Protein AF-A0A202DRU0-F1 (afdb_monomer_lite)

Secondary structure (DSSP, 8-state):
-HHHHHHHHHHTT----HHHHHHHHHHHHHHHHHHHHGGG-TTTTHHHHHHHHHHHHHHHHHHHHHH---HHHHHHHHHHHHHHHHHHHHHHHHHHHHHS-STTHHHHHHHHHHHHSS----

Radius of gyration: 20.34 Å; chains: 1; bounding box: 66×21×45 Å

Structure (mmCIF, N/CA/C/O backbone):
data_AF-A0A202DRU0-F1
#
_entry.id   AF-A0A202DRU0-F1
#
loop_
_atom_site.group_PDB
_atom_site.id
_atom_site.type_symbol
_atom_site.label_atom_id
_atom_site.label_alt_id
_atom_site.label_comp_id
_atom_site.label_asym_id
_atom_site.label_entity_id
_atom_site.label_seq_id
_atom_site.pdbx_PDB_ins_code
_atom_site.Cartn_x
_atom_site.Cartn_y
_atom_site.Cartn_z
_atom_site.occupancy
_atom_site.B_iso_or_equiv
_atom_site.auth_seq_id
_atom_site.auth_comp_id
_atom_site.auth_asym_id
_atom_site.auth_atom_id
_atom_site.pdbx_PDB_model_num
ATOM 1 N N . MET A 1 1 ? -30.260 5.872 0.411 1.00 65.44 1 MET A N 1
ATOM 2 C CA . MET A 1 1 ? -29.883 6.632 1.631 1.00 65.44 1 MET A CA 1
ATOM 3 C C . MET A 1 1 ? -29.380 5.754 2.786 1.00 65.44 1 MET A C 1
ATOM 5 O O . MET A 1 1 ? -28.334 6.080 3.327 1.00 65.44 1 MET A O 1
ATOM 9 N N . LYS A 1 2 ? -30.032 4.626 3.129 1.00 82.00 2 LYS A N 1
ATOM 10 C CA . LYS A 1 2 ? -29.596 3.730 4.229 1.00 82.00 2 LYS A CA 1
ATOM 11 C C . LYS A 1 2 ? -28.163 3.179 4.089 1.00 82.00 2 LYS A C 1
ATOM 13 O O . LYS A 1 2 ? -27.419 3.200 5.057 1.00 82.00 2 LYS A O 1
ATOM 18 N N . ILE A 1 3 ? -27.748 2.765 2.886 1.00 84.06 3 ILE A N 1
ATOM 19 C CA . ILE A 1 3 ? -26.412 2.173 2.646 1.00 84.06 3 ILE A CA 1
ATOM 20 C C . ILE A 1 3 ? -25.279 3.143 3.012 1.00 84.06 3 ILE A C 1
ATOM 22 O O . ILE A 1 3 ? -24.366 2.778 3.746 1.00 84.06 3 ILE A O 1
ATOM 26 N N . LEU A 1 4 ? -25.363 4.400 2.565 1.00 84.75 4 LEU A N 1
ATOM 27 C CA . LEU A 1 4 ? -24.358 5.423 2.877 1.00 84.75 4 LEU A CA 1
ATOM 28 C C . LEU A 1 4 ? -24.266 5.697 4.384 1.00 84.75 4 LEU A C 1
ATOM 30 O O . LEU A 1 4 ? -23.171 5.885 4.906 1.00 84.75 4 LEU A O 1
ATOM 34 N N . GLN A 1 5 ? -25.399 5.673 5.094 1.00 85.62 5 GLN A N 1
ATOM 35 C CA . GLN A 1 5 ? -25.423 5.824 6.551 1.00 85.62 5 GLN A CA 1
ATOM 36 C C . GLN A 1 5 ? -24.732 4.646 7.248 1.00 85.62 5 GLN A C 1
ATOM 38 O O . GLN A 1 5 ? -23.942 4.864 8.163 1.00 85.62 5 GLN A O 1
ATOM 43 N N . THR A 1 6 ? -24.957 3.415 6.781 1.00 86.38 6 THR A N 1
ATOM 44 C CA . THR A 1 6 ? -24.277 2.219 7.299 1.00 86.38 6 THR A CA 1
ATOM 45 C C . THR A 1 6 ? -22.766 2.273 7.068 1.00 86.38 6 THR A C 1
ATOM 47 O O . THR A 1 6 ? -22.001 1.977 7.982 1.00 86.38 6 THR A O 1
ATOM 50 N N . ILE A 1 7 ? -22.321 2.690 5.878 1.00 85.44 7 ILE A N 1
ATOM 51 C CA . ILE A 1 7 ? -20.890 2.834 5.562 1.00 85.44 7 ILE A CA 1
ATOM 52 C C . ILE A 1 7 ? -20.257 3.915 6.442 1.00 85.44 7 ILE A C 1
ATOM 54 O O . ILE A 1 7 ? -19.215 3.680 7.052 1.00 85.44 7 ILE A O 1
ATOM 58 N N . LYS A 1 8 ? -20.912 5.075 6.570 1.00 86.44 8 LYS A N 1
ATOM 59 C CA . LYS A 1 8 ? -20.426 6.166 7.420 1.00 86.44 8 LYS A CA 1
ATOM 60 C C . LYS A 1 8 ? -20.291 5.719 8.876 1.00 86.44 8 LYS A C 1
ATOM 62 O O . LYS A 1 8 ? -19.245 5.938 9.472 1.00 86.44 8 LYS A O 1
ATOM 67 N N . ALA A 1 9 ? -21.301 5.038 9.418 1.00 86.44 9 ALA A N 1
ATOM 68 C CA . ALA A 1 9 ? -21.257 4.498 10.776 1.00 86.44 9 ALA A CA 1
ATOM 69 C C . ALA A 1 9 ? -20.142 3.450 10.951 1.00 86.44 9 ALA A C 1
ATOM 71 O O . ALA A 1 9 ? -19.477 3.421 11.982 1.00 86.44 9 ALA A O 1
ATOM 72 N N . ARG A 1 10 ? -19.886 2.611 9.938 1.00 87.06 10 ARG A N 1
ATOM 73 C CA . ARG A 1 10 ? -18.826 1.590 9.988 1.00 87.06 10 ARG A CA 1
ATOM 74 C C . ARG A 1 10 ? -17.428 2.201 10.098 1.00 87.06 10 ARG A C 1
ATOM 76 O O . ARG A 1 10 ? -16.593 1.665 10.822 1.00 87.06 10 ARG A O 1
ATOM 83 N N . TYR A 1 11 ? -17.178 3.300 9.391 1.00 86.81 11 TYR A N 1
ATOM 84 C CA . TYR A 1 11 ? -15.848 3.907 9.270 1.00 86.81 11 TYR A CA 1
ATOM 85 C C . TYR A 1 11 ? -15.666 5.197 10.082 1.00 86.81 11 TYR A C 1
ATOM 87 O O . TYR A 1 11 ? -14.636 5.854 9.971 1.00 86.81 11 TYR A O 1
ATOM 95 N N . GLN A 1 12 ? -16.621 5.537 10.949 1.00 85.50 12 GLN A N 1
ATOM 96 C CA . GLN A 1 12 ? -16.579 6.752 11.773 1.00 85.50 12 GLN A CA 1
ATOM 97 C C . GLN A 1 12 ? -15.402 6.808 12.768 1.00 85.50 12 GLN A C 1
ATOM 99 O O . GLN A 1 12 ? -15.046 7.889 13.223 1.00 85.50 12 GLN A O 1
ATOM 104 N N . HIS A 1 13 ? -14.803 5.661 13.108 1.00 82.50 13 HIS A N 1
ATOM 105 C CA . HIS A 1 13 ? -13.716 5.542 14.092 1.00 82.50 13 HIS A CA 1
ATOM 106 C C . HIS A 1 13 ? -12.366 5.178 13.458 1.00 82.50 13 HIS A C 1
ATOM 108 O O . HIS A 1 13 ? -11.510 4.599 14.123 1.00 82.50 13 HIS A O 1
ATOM 114 N N . LEU A 1 14 ? -12.169 5.444 12.165 1.00 87.56 14 LEU A N 1
ATOM 115 C CA . LEU A 1 14 ? -10.873 5.197 11.538 1.00 87.56 14 LEU A CA 1
ATOM 116 C C . LEU A 1 14 ? -9.810 6.140 12.109 1.00 87.56 14 LEU A C 1
ATOM 118 O O . LEU A 1 14 ? -9.988 7.355 12.125 1.00 87.56 14 LEU A O 1
ATOM 122 N N . SER A 1 15 ? -8.688 5.561 12.53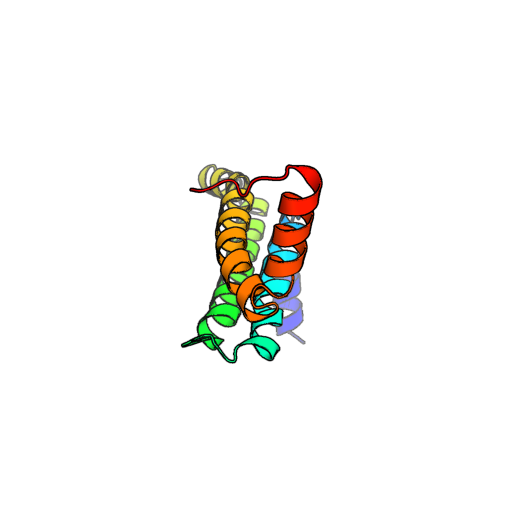2 1.00 88.06 15 SER A N 1
ATOM 123 C CA . SER A 1 15 ? -7.489 6.301 12.922 1.00 88.06 15 SER A CA 1
ATOM 124 C C . SER A 1 15 ? -6.396 6.052 11.889 1.00 88.06 15 SER A C 1
ATOM 126 O O . SER A 1 15 ? -5.729 5.009 11.915 1.00 88.06 15 SER A O 1
ATOM 128 N N . PHE A 1 16 ? -6.270 6.983 10.942 1.00 92.19 16 PHE A N 1
ATOM 129 C CA . PHE A 1 16 ? -5.245 6.933 9.906 1.00 92.19 16 PHE A CA 1
ATOM 130 C C . PHE A 1 16 ? -3.931 7.536 10.403 1.00 92.19 16 PHE A C 1
ATOM 132 O O . PHE A 1 16 ? -3.902 8.631 10.961 1.00 92.19 16 PHE A O 1
ATOM 139 N N . HIS A 1 17 ? -2.834 6.841 10.130 1.00 93.00 17 HIS A N 1
ATOM 140 C CA . HIS A 1 17 ? -1.478 7.351 10.270 1.00 93.00 17 HIS A CA 1
ATOM 141 C C . HIS A 1 17 ? -0.955 7.826 8.907 1.00 93.00 17 HIS A C 1
ATOM 143 O O . HIS A 1 17 ? -1.421 7.339 7.876 1.00 93.00 17 HIS A O 1
ATOM 149 N N . PRO A 1 18 ? 0.057 8.713 8.868 1.00 92.75 18 PRO A N 1
ATOM 150 C CA . PRO A 1 18 ? 0.674 9.169 7.620 1.00 92.75 18 PRO A CA 1
ATOM 151 C C . PRO A 1 18 ? 1.063 8.032 6.661 1.00 92.75 18 PRO A C 1
ATOM 153 O O . PRO A 1 18 ? 0.785 8.112 5.469 1.00 92.75 18 PRO A O 1
ATOM 156 N N . MET A 1 19 ? 1.620 6.937 7.192 1.00 92.50 19 MET A N 1
ATOM 157 C CA . MET A 1 19 ? 2.013 5.768 6.392 1.00 92.50 19 MET A CA 1
ATOM 158 C C . MET A 1 19 ? 0.848 5.112 5.651 1.00 92.50 19 MET A C 1
ATOM 160 O O . MET A 1 19 ? 1.053 4.537 4.587 1.00 92.50 19 MET A O 1
ATOM 164 N N . ASP A 1 20 ? -0.372 5.212 6.172 1.00 94.38 20 ASP A N 1
ATOM 165 C CA . ASP A 1 20 ? -1.541 4.612 5.536 1.00 94.38 20 ASP A CA 1
ATOM 166 C C . ASP A 1 20 ? -1.855 5.317 4.226 1.00 94.38 20 ASP A C 1
ATOM 168 O O . ASP A 1 20 ? -2.113 4.660 3.224 1.00 94.38 20 ASP A O 1
ATOM 172 N N . TYR A 1 21 ? -1.783 6.651 4.217 1.00 93.75 21 TYR A N 1
ATOM 173 C CA . TYR A 1 21 ? -1.971 7.442 3.005 1.00 93.75 21 TYR A CA 1
ATOM 174 C C . TYR A 1 21 ? -0.925 7.084 1.957 1.00 93.75 21 TYR A C 1
ATOM 176 O O . TYR A 1 21 ? -1.268 6.953 0.786 1.00 93.75 21 TYR A O 1
ATOM 184 N N . THR A 1 22 ? 0.323 6.862 2.375 1.00 92.19 22 THR A N 1
ATOM 185 C CA . THR A 1 22 ? 1.387 6.415 1.473 1.00 92.19 22 THR A CA 1
ATOM 186 C C . THR A 1 22 ? 1.064 5.051 0.875 1.00 92.19 22 THR A C 1
ATOM 188 O O . THR A 1 22 ? 1.105 4.902 -0.341 1.00 92.19 22 THR A O 1
ATOM 191 N N . VAL A 1 23 ? 0.690 4.066 1.697 1.00 94.25 23 VAL A N 1
ATOM 192 C CA . VAL A 1 23 ? 0.364 2.713 1.221 1.00 94.25 23 VAL A CA 1
ATOM 193 C C . VAL A 1 23 ? -0.862 2.731 0.307 1.00 94.25 23 VAL A C 1
ATOM 195 O O . VAL A 1 23 ? -0.807 2.186 -0.791 1.00 94.25 23 VAL A O 1
ATOM 198 N N . PHE A 1 24 ? -1.953 3.390 0.709 1.00 94.94 24 PHE A N 1
ATOM 199 C CA . PHE A 1 24 ? -3.159 3.498 -0.117 1.00 94.94 24 PHE A CA 1
ATOM 200 C C . PHE A 1 24 ? -2.903 4.250 -1.414 1.00 94.94 24 PHE A C 1
ATOM 202 O O . PHE A 1 24 ? -3.362 3.811 -2.465 1.00 94.94 24 PHE A O 1
ATOM 209 N N . GLY A 1 25 ? -2.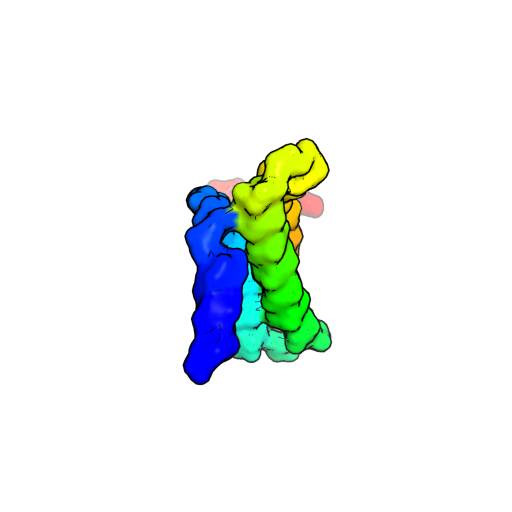164 5.357 -1.346 1.00 93.88 25 GLY A N 1
ATOM 210 C CA . GLY A 1 25 ? -1.781 6.134 -2.515 1.00 93.88 25 GLY A CA 1
ATOM 211 C C . GLY A 1 25 ? -0.992 5.284 -3.496 1.00 93.88 25 GLY A C 1
ATOM 212 O O . GLY A 1 25 ? -1.311 5.276 -4.677 1.00 93.88 25 GLY A O 1
ATOM 213 N N . TYR A 1 26 ? -0.031 4.504 -3.005 1.00 92.06 26 TYR A N 1
ATOM 214 C CA . TYR A 1 26 ? 0.797 3.650 -3.844 1.00 92.06 26 TYR A CA 1
ATOM 215 C C . TYR A 1 26 ? -0.005 2.516 -4.494 1.00 92.06 26 TYR A C 1
ATOM 217 O O . TYR A 1 26 ? 0.066 2.345 -5.706 1.00 92.06 26 TYR A O 1
ATOM 225 N N . LEU A 1 27 ? -0.817 1.785 -3.720 1.00 93.25 27 LEU A N 1
ATOM 226 C CA . LEU A 1 27 ? -1.659 0.704 -4.251 1.00 93.25 27 LEU A CA 1
ATOM 227 C C . LEU A 1 27 ? -2.678 1.228 -5.272 1.00 93.25 27 LEU A C 1
ATOM 229 O O . LEU A 1 27 ? -2.836 0.673 -6.356 1.00 93.25 27 LEU A O 1
ATOM 233 N N . ALA A 1 28 ? -3.350 2.338 -4.959 1.00 94.25 28 ALA A N 1
ATOM 234 C CA . ALA A 1 28 ? -4.294 2.948 -5.886 1.00 94.25 28 ALA A CA 1
ATOM 235 C C . ALA A 1 28 ? -3.588 3.436 -7.155 1.00 94.25 28 ALA A C 1
ATOM 237 O O . ALA A 1 28 ? -4.068 3.191 -8.257 1.00 94.25 28 ALA A O 1
ATOM 238 N N . PHE A 1 29 ? -2.441 4.098 -7.011 1.00 92.44 29 PHE A N 1
ATOM 239 C CA . PHE A 1 29 ? -1.689 4.630 -8.138 1.00 92.44 29 PHE A CA 1
ATOM 240 C C . PHE A 1 29 ? -1.170 3.518 -9.054 1.00 92.44 29 PHE A C 1
ATOM 242 O O . PHE A 1 29 ? -1.413 3.580 -10.256 1.00 92.44 29 PHE A O 1
ATOM 249 N N . LEU A 1 30 ? -0.542 2.472 -8.506 1.00 89.94 30 LEU A N 1
ATOM 250 C CA . LEU A 1 30 ? -0.082 1.329 -9.297 1.00 89.94 30 LEU A CA 1
ATOM 251 C C . LEU A 1 30 ? -1.240 0.603 -9.980 1.00 89.94 30 LEU A C 1
ATOM 253 O O . LEU A 1 30 ? -1.203 0.405 -11.193 1.00 89.94 30 LEU A O 1
ATOM 257 N N . GLY A 1 31 ? -2.295 0.264 -9.232 1.00 90.12 31 GLY A N 1
ATOM 258 C CA . GLY A 1 31 ? -3.465 -0.405 -9.797 1.00 90.12 31 GLY A CA 1
ATOM 259 C C . GLY A 1 31 ? -4.105 0.397 -10.936 1.00 90.12 31 GLY A C 1
ATOM 260 O O . GLY A 1 31 ? -4.524 -0.183 -11.936 1.00 90.12 31 GLY A O 1
ATOM 261 N N . LEU A 1 32 ? -4.136 1.729 -10.825 1.00 91.56 32 LEU A N 1
ATOM 262 C CA . LEU A 1 32 ? -4.639 2.610 -11.880 1.00 91.56 32 LEU A CA 1
ATOM 263 C C . LEU A 1 32 ? -3.692 2.714 -13.076 1.00 91.56 32 LEU A C 1
ATOM 265 O O . LEU A 1 32 ? -4.181 2.775 -14.200 1.00 91.56 32 LEU A O 1
ATOM 269 N N . LEU A 1 33 ? -2.373 2.722 -12.865 1.00 89.50 33 LEU A N 1
ATOM 270 C CA . LEU A 1 33 ? -1.394 2.775 -13.952 1.00 89.50 33 LEU A CA 1
ATOM 271 C C . LEU A 1 33 ? -1.406 1.512 -14.818 1.00 89.50 33 LEU A C 1
ATOM 273 O O . LEU A 1 33 ? -1.190 1.606 -16.020 1.00 89.50 33 LEU A O 1
ATOM 277 N N . ILE A 1 34 ? -1.713 0.340 -14.262 1.00 87.25 34 ILE A N 1
ATOM 278 C CA . ILE A 1 34 ? -1.792 -0.886 -15.071 1.00 87.25 34 ILE 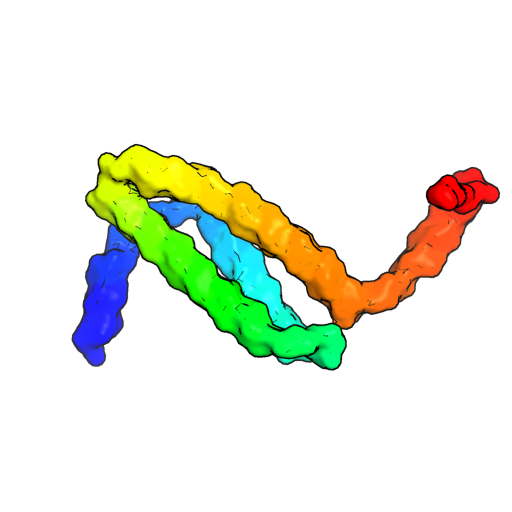A CA 1
ATOM 279 C C . ILE A 1 34 ? -2.886 -0.768 -16.140 1.00 87.25 34 ILE A C 1
ATOM 281 O O . ILE A 1 34 ? -2.696 -1.228 -17.258 1.00 87.25 34 ILE A O 1
ATOM 285 N N . ILE A 1 35 ? -4.003 -0.094 -15.851 1.00 88.25 35 ILE A N 1
ATOM 286 C CA . ILE A 1 35 ? -5.154 -0.011 -16.764 1.00 88.25 35 ILE A CA 1
ATOM 287 C C . ILE A 1 35 ? -4.774 0.545 -18.154 1.00 88.25 35 ILE A C 1
ATOM 289 O O . ILE A 1 35 ? -5.106 -0.110 -19.139 1.00 88.25 35 ILE A O 1
ATOM 293 N N . PRO A 1 36 ? -4.090 1.695 -18.300 1.00 88.38 36 PRO A N 1
ATOM 294 C CA . PRO A 1 36 ? -3.655 2.184 -19.610 1.00 88.38 36 PRO A CA 1
ATOM 295 C C . PRO A 1 36 ? -2.380 1.519 -20.160 1.00 88.38 36 PRO A C 1
ATOM 29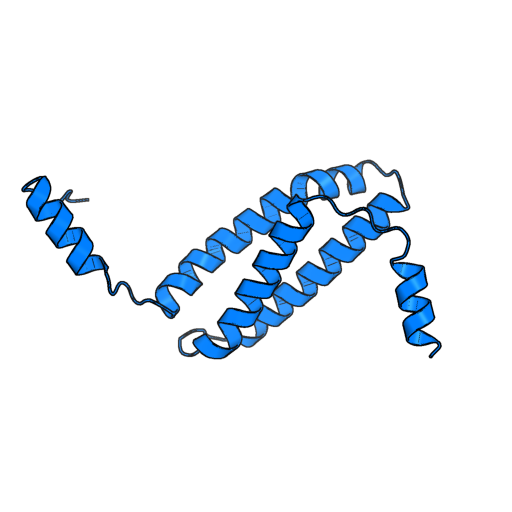7 O O . PRO A 1 36 ? -2.174 1.579 -21.369 1.00 88.38 36 PRO A O 1
ATOM 300 N N . PHE A 1 37 ? -1.530 0.907 -19.325 1.00 84.88 37 PHE A N 1
ATOM 301 C CA . PHE A 1 37 ? -0.196 0.426 -19.735 1.00 84.88 37 PHE A CA 1
ATOM 302 C C . PHE A 1 37 ? -0.062 -1.105 -19.850 1.00 84.88 37 PHE A C 1
ATOM 304 O O . PHE A 1 37 ? 1.015 -1.601 -20.150 1.00 84.88 37 PHE A O 1
ATOM 311 N N . HIS A 1 38 ? -1.142 -1.866 -19.680 1.00 83.12 38 HIS A N 1
ATOM 312 C CA . HIS A 1 38 ? -1.139 -3.332 -19.576 1.00 83.12 38 HIS A CA 1
ATOM 313 C C . HIS A 1 38 ? -0.714 -4.152 -20.810 1.00 83.12 38 HIS A C 1
ATOM 315 O O . HIS A 1 38 ? -0.811 -5.379 -20.753 1.00 83.12 38 HIS A O 1
ATOM 321 N N . ASN A 1 39 ? -0.324 -3.536 -21.929 1.00 80.62 39 ASN A N 1
ATOM 322 C CA . ASN A 1 39 ? -0.190 -4.229 -23.221 1.00 80.62 39 ASN A CA 1
ATOM 323 C C . ASN A 1 39 ? 0.724 -5.468 -23.165 1.00 80.62 39 ASN A C 1
ATOM 325 O O . ASN A 1 39 ? 0.441 -6.458 -23.836 1.00 80.62 39 ASN A O 1
ATOM 329 N N . ASP A 1 40 ? 1.747 -5.439 -22.309 1.00 78.19 40 ASP A N 1
ATOM 330 C CA . ASP A 1 40 ? 2.729 -6.518 -22.154 1.00 78.19 40 ASP A CA 1
ATOM 331 C C . ASP A 1 40 ? 2.540 -7.339 -20.861 1.00 78.19 40 ASP A C 1
ATOM 333 O O . ASP A 1 40 ? 3.434 -8.081 -20.451 1.00 78.19 40 ASP A O 1
ATOM 337 N N . VAL A 1 41 ? 1.379 -7.227 -20.198 1.00 77.94 41 VAL A N 1
ATOM 338 C CA . VAL A 1 41 ? 1.072 -7.927 -18.938 1.00 77.94 41 VAL A CA 1
ATOM 339 C C . VAL A 1 41 ? 0.015 -9.004 -19.151 1.00 77.94 41 VAL A C 1
ATOM 341 O O . VAL A 1 41 ? -1.178 -8.703 -19.282 1.00 77.94 41 VAL A O 1
ATOM 344 N N . PRO A 1 42 ? 0.405 -10.286 -19.103 1.00 83.44 42 PRO A N 1
ATOM 345 C CA . PRO A 1 42 ? -0.551 -11.379 -19.038 1.00 83.44 42 PRO A CA 1
ATOM 346 C C . PRO A 1 42 ? -1.443 -11.247 -17.800 1.00 83.44 42 PRO A C 1
ATOM 348 O O . PRO A 1 42 ? -0.966 -10.952 -16.706 1.00 83.44 42 PRO A O 1
ATOM 351 N N . ASP A 1 43 ? -2.745 -11.494 -17.961 1.00 87.56 43 ASP A N 1
ATOM 352 C CA . ASP A 1 43 ? -3.726 -11.441 -16.869 1.00 87.56 43 ASP A CA 1
ATOM 353 C C . ASP A 1 43 ? -3.752 -10.115 -16.083 1.00 87.56 43 ASP A C 1
ATOM 355 O O . ASP A 1 43 ? -4.106 -10.085 -14.898 1.00 87.56 43 ASP A O 1
ATOM 359 N N . TRP A 1 44 ? -3.434 -9.002 -16.745 1.00 87.69 44 TRP A N 1
ATOM 360 C CA . TRP A 1 44 ? -3.376 -7.678 -16.129 1.00 87.69 44 TRP A CA 1
ATOM 361 C C . TRP A 1 44 ? -4.583 -7.288 -15.261 1.00 87.69 44 TRP A C 1
ATOM 363 O O . TRP A 1 44 ? -4.343 -6.617 -14.259 1.00 87.69 44 TRP A O 1
ATOM 373 N N . PRO A 1 45 ? -5.852 -7.699 -15.521 1.00 92.19 45 PRO A N 1
ATOM 374 C CA . PRO A 1 45 ? -6.968 -7.291 -14.669 1.00 92.19 45 PRO A CA 1
ATOM 375 C C . PRO A 1 45 ? -6.865 -7.846 -13.245 1.00 92.19 45 PRO A C 1
ATOM 377 O O . PRO A 1 45 ? -7.464 -7.287 -12.326 1.00 92.19 45 PRO A O 1
ATOM 380 N N . LYS A 1 46 ? -6.096 -8.924 -13.029 1.00 91.06 46 LYS A N 1
ATOM 381 C CA . LYS A 1 46 ? -5.872 -9.489 -11.692 1.00 91.06 46 LYS A CA 1
ATOM 382 C C . LYS A 1 46 ? -5.179 -8.490 -10.776 1.00 91.06 46 LYS A C 1
ATOM 384 O O . LYS A 1 46 ? -5.503 -8.447 -9.596 1.00 91.06 46 LYS A O 1
ATOM 389 N N . TYR A 1 47 ? -4.280 -7.668 -11.307 1.00 88.75 47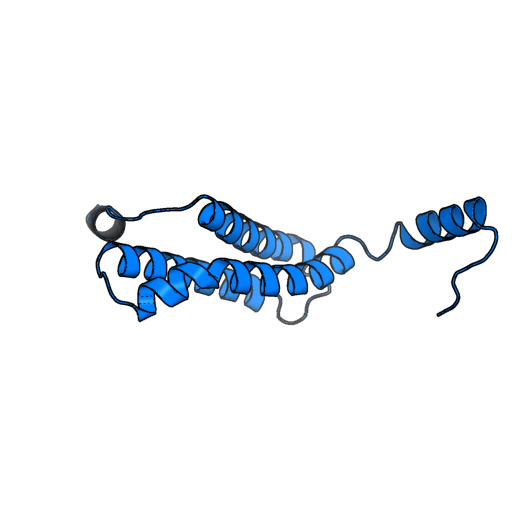 TYR A N 1
ATOM 390 C CA . TYR A 1 47 ? -3.521 -6.707 -10.519 1.00 88.75 47 TYR A CA 1
ATOM 391 C C . TYR A 1 47 ? -4.430 -5.645 -9.876 1.00 88.75 47 TYR A C 1
ATOM 393 O O . TYR A 1 47 ? -4.557 -5.676 -8.653 1.00 88.75 47 TYR A O 1
ATOM 401 N N . PRO A 1 48 ? -5.166 -4.779 -10.605 1.00 92.00 48 PRO A N 1
ATOM 402 C CA . PRO A 1 48 ? -6.037 -3.784 -9.977 1.00 92.00 48 PRO A CA 1
ATOM 403 C C . PRO A 1 48 ? -7.093 -4.413 -9.052 1.00 92.00 48 PRO A C 1
ATOM 405 O O . PRO A 1 48 ? -7.446 -3.817 -8.034 1.00 92.00 48 PRO A O 1
ATOM 408 N N . VAL A 1 49 ? -7.559 -5.635 -9.343 1.00 94.00 49 VAL A N 1
ATOM 409 C CA . VAL A 1 49 ? -8.445 -6.395 -8.443 1.00 94.00 49 VAL A CA 1
ATOM 410 C C . VAL A 1 49 ? -7.741 -6.766 -7.133 1.00 94.00 49 VAL A C 1
ATOM 412 O O . VAL A 1 49 ? -8.306 -6.554 -6.060 1.00 94.00 49 VAL A O 1
ATOM 415 N N . LEU A 1 50 ? -6.515 -7.289 -7.189 1.00 92.75 50 LEU A N 1
ATOM 416 C CA . LEU A 1 50 ? -5.713 -7.614 -6.007 1.00 92.75 50 LEU A CA 1
ATOM 417 C C . LEU A 1 50 ? -5.387 -6.364 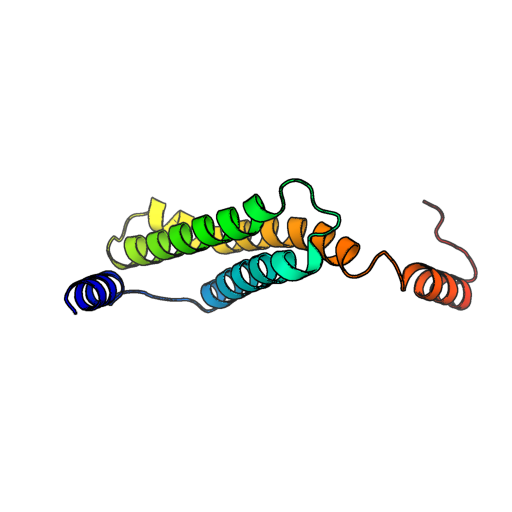-5.182 1.00 92.75 50 LEU A C 1
ATOM 419 O O . LEU A 1 50 ? -5.529 -6.394 -3.960 1.00 92.75 50 LEU A O 1
ATOM 423 N N . HIS A 1 51 ? -5.050 -5.253 -5.841 1.00 93.69 51 HIS A N 1
ATOM 424 C CA . HIS A 1 51 ? -4.861 -3.952 -5.194 1.00 93.69 51 HIS A CA 1
ATOM 425 C C . HIS A 1 51 ? -6.126 -3.506 -4.461 1.00 93.69 51 HIS A C 1
ATOM 427 O O . HIS A 1 51 ? -6.060 -3.137 -3.291 1.00 93.69 51 HIS A O 1
ATOM 433 N N . LEU A 1 52 ? -7.301 -3.613 -5.090 1.00 95.00 52 LEU A N 1
ATOM 434 C CA . LEU A 1 52 ? -8.572 -3.284 -4.443 1.00 95.00 52 LEU A CA 1
ATOM 435 C C . LEU A 1 52 ? -8.849 -4.178 -3.224 1.00 95.00 52 LEU A C 1
ATOM 437 O O . LEU A 1 52 ? -9.249 -3.677 -2.172 1.00 95.00 52 LEU A O 1
ATOM 441 N N . ILE A 1 53 ? -8.612 -5.488 -3.342 1.00 95.75 53 ILE A N 1
ATOM 442 C CA . ILE A 1 53 ? -8.759 -6.441 -2.232 1.00 95.75 53 ILE A CA 1
ATOM 443 C C . ILE A 1 53 ? -7.844 -6.047 -1.068 1.00 95.75 53 ILE A C 1
ATOM 445 O O . ILE A 1 53 ? -8.285 -6.027 0.082 1.00 95.75 53 ILE A O 1
ATOM 449 N N . TRP A 1 54 ? -6.594 -5.690 -1.351 1.00 94.00 54 TRP A N 1
ATOM 450 C CA . TRP A 1 54 ? -5.647 -5.225 -0.343 1.00 94.00 54 TRP A CA 1
ATOM 451 C C . TRP A 1 54 ? -6.054 -3.917 0.311 1.00 94.00 54 TRP A C 1
ATOM 453 O O . TRP A 1 54 ? -6.000 -3.816 1.536 1.00 94.00 54 TRP A O 1
ATOM 463 N N . ILE A 1 55 ? -6.514 -2.943 -0.472 1.00 95.56 55 ILE A N 1
ATOM 464 C CA . ILE A 1 55 ? -7.024 -1.676 0.052 1.00 95.56 55 ILE A CA 1
ATOM 465 C C . ILE A 1 55 ? -8.156 -1.954 1.050 1.00 95.56 55 ILE A C 1
ATOM 467 O O . ILE A 1 55 ? -8.131 -1.458 2.177 1.00 95.56 55 ILE A O 1
ATOM 471 N N . VAL A 1 56 ? -9.116 -2.806 0.684 1.00 95.81 56 VAL A N 1
ATOM 472 C CA . VAL A 1 56 ? -10.226 -3.183 1.571 1.00 95.81 56 VAL A CA 1
ATOM 473 C C . VAL A 1 56 ? -9.727 -3.933 2.813 1.00 95.81 56 VAL A C 1
ATOM 475 O O . VAL A 1 56 ? -10.181 -3.645 3.922 1.00 95.81 56 VAL A O 1
ATOM 478 N N . ALA A 1 57 ? -8.776 -4.858 2.665 1.00 95.38 57 ALA A N 1
ATOM 479 C CA . ALA A 1 57 ? -8.223 -5.623 3.781 1.00 95.38 57 ALA A CA 1
ATOM 480 C C . ALA A 1 57 ? -7.494 -4.727 4.795 1.00 95.38 57 ALA A C 1
ATOM 482 O O . ALA A 1 57 ? -7.722 -4.845 6.001 1.00 95.38 57 ALA A O 1
ATOM 483 N N . ILE A 1 58 ? -6.669 -3.792 4.317 1.00 95.06 58 ILE A N 1
ATOM 484 C CA . ILE A 1 58 ? -5.974 -2.813 5.159 1.00 95.06 58 ILE A CA 1
ATOM 485 C C . ILE A 1 58 ? -6.994 -1.895 5.837 1.00 95.06 58 ILE A C 1
ATOM 487 O O . ILE A 1 58 ? -6.898 -1.661 7.039 1.00 95.06 58 ILE A O 1
ATOM 491 N N . LEU A 1 59 ? -8.009 -1.418 5.114 1.00 95.19 59 LEU A N 1
ATOM 492 C CA . LEU A 1 59 ? -9.059 -0.575 5.688 1.00 95.19 59 LEU A CA 1
ATOM 493 C C . LEU A 1 59 ? -9.787 -1.282 6.846 1.00 95.19 59 LEU A C 1
ATOM 495 O O . LEU A 1 59 ? -10.019 -0.687 7.901 1.00 95.19 59 LEU A O 1
ATOM 499 N N . GLU A 1 60 ? -10.113 -2.566 6.682 1.00 94.81 60 GLU A N 1
ATOM 500 C CA . GLU A 1 60 ? -10.719 -3.369 7.745 1.00 94.81 60 GLU A CA 1
ATOM 501 C C . GLU A 1 60 ? -9.755 -3.639 8.904 1.00 94.81 60 GLU A C 1
ATOM 503 O O . GLU A 1 60 ? -10.187 -3.587 10.055 1.00 94.81 60 GLU A O 1
ATOM 508 N N . LEU A 1 61 ? -8.461 -3.851 8.642 1.00 94.94 61 LEU A N 1
ATOM 509 C CA . LEU A 1 61 ? -7.438 -3.954 9.685 1.00 94.94 61 LEU A CA 1
ATOM 510 C C . LEU A 1 61 ? -7.367 -2.670 10.523 1.00 94.94 61 LEU A C 1
ATOM 512 O O . LEU A 1 61 ? -7.412 -2.745 11.751 1.00 94.94 61 LEU A O 1
ATOM 516 N N . ILE A 1 62 ? -7.310 -1.498 9.879 1.00 94.44 62 ILE A N 1
ATOM 517 C CA . ILE A 1 62 ? -7.286 -0.190 10.555 1.00 94.44 62 ILE A CA 1
ATOM 518 C C . ILE A 1 62 ? -8.539 -0.021 11.414 1.00 94.44 62 ILE A C 1
ATOM 520 O O . ILE A 1 62 ? -8.446 0.328 12.592 1.00 94.44 62 ILE A O 1
ATOM 524 N N . ARG A 1 63 ? -9.715 -0.318 10.850 1.00 93.88 63 ARG A N 1
ATOM 525 C CA . ARG A 1 63 ? -10.992 -0.234 11.567 1.00 93.88 63 ARG A CA 1
ATOM 526 C C . ARG A 1 63 ? -11.024 -1.164 12.778 1.00 93.88 63 ARG A C 1
ATOM 528 O O . ARG A 1 63 ? -11.427 -0.749 13.862 1.00 93.88 63 ARG A O 1
ATOM 535 N N . LEU A 1 64 ? -10.634 -2.425 12.607 1.00 93.31 64 LEU A N 1
ATOM 536 C CA . LEU A 1 64 ? -10.654 -3.413 13.683 1.00 93.31 64 LEU A CA 1
ATOM 537 C C . LEU A 1 64 ? -9.663 -3.057 14.790 1.00 93.31 64 LEU A C 1
ATOM 539 O O . LEU A 1 64 ? -10.026 -3.176 15.956 1.00 93.31 64 LEU A O 1
ATOM 543 N N . ALA A 1 65 ? -8.464 -2.587 14.442 1.00 92.81 65 ALA A N 1
ATOM 544 C CA . ALA A 1 65 ? -7.462 -2.146 15.409 1.00 92.81 65 ALA A CA 1
ATOM 545 C C . ALA A 1 65 ? -7.907 -0.895 16.189 1.00 92.81 65 ALA A C 1
ATOM 547 O O . ALA A 1 65 ? -7.579 -0.760 17.364 1.00 92.81 65 ALA A O 1
ATOM 548 N N . ALA A 1 66 ? -8.688 -0.002 15.570 1.00 90.44 66 ALA A N 1
ATOM 549 C CA . ALA A 1 66 ? -9.241 1.170 16.249 1.00 90.44 66 ALA A CA 1
ATOM 550 C C . ALA A 1 66 ? -10.363 0.815 17.242 1.00 90.44 66 ALA A C 1
ATOM 552 O O . ALA A 1 66 ? -10.491 1.448 18.286 1.00 90.44 66 ALA A O 1
ATOM 553 N N . VAL A 1 67 ? -11.173 -0.205 16.934 1.00 89.56 67 VAL A N 1
ATOM 554 C CA . VAL A 1 67 ? -12.286 -0.639 17.799 1.00 89.56 67 VAL A CA 1
ATOM 555 C C . VAL A 1 67 ? -11.831 -1.625 18.878 1.00 89.56 67 VAL A C 1
ATOM 557 O O . VAL A 1 67 ? -12.399 -1.650 19.968 1.00 89.56 67 VAL A O 1
ATOM 560 N N . LYS A 1 68 ? -10.832 -2.467 18.590 1.00 88.25 68 LYS A N 1
ATOM 561 C CA . LYS A 1 68 ? -10.372 -3.540 19.478 1.00 88.25 68 LYS A CA 1
ATOM 562 C C . LYS A 1 68 ? -8.893 -3.374 19.809 1.00 88.25 68 LYS A C 1
ATOM 564 O O . LYS A 1 68 ? -8.039 -3.496 18.937 1.00 88.25 68 LYS A O 1
ATOM 569 N N . GLN A 1 69 ? -8.587 -3.239 21.096 1.00 84.38 69 GLN A N 1
ATOM 570 C CA . GLN A 1 69 ? -7.215 -3.271 21.604 1.00 84.38 69 GLN A CA 1
ATOM 571 C C . GLN A 1 69 ? -6.723 -4.721 21.730 1.00 84.38 69 GLN A C 1
ATOM 573 O O . GLN A 1 69 ? -6.654 -5.279 22.821 1.00 84.38 69 GLN A O 1
ATOM 578 N N . HIS A 1 70 ? -6.439 -5.362 20.593 1.00 93.88 70 HIS A N 1
ATOM 579 C CA . HIS A 1 70 ? -5.955 -6.743 20.540 1.00 93.88 70 HIS A CA 1
ATOM 580 C C . HIS A 1 70 ? -4.497 -6.790 20.053 1.00 93.88 70 HIS A C 1
ATOM 582 O O . HIS A 1 70 ? -4.211 -6.234 18.990 1.00 93.88 70 HIS A O 1
ATOM 588 N N . PRO A 1 71 ? -3.581 -7.501 20.738 1.00 93.12 71 PRO A N 1
ATOM 589 C CA . PRO A 1 71 ? -2.146 -7.461 20.435 1.00 93.12 71 PRO A CA 1
ATOM 590 C C . PRO A 1 71 ? -1.816 -7.909 19.006 1.00 93.12 71 PRO A C 1
ATOM 592 O O . PRO A 1 71 ? -0.964 -7.313 18.357 1.00 93.12 71 PRO A O 1
ATOM 595 N N . VAL A 1 72 ? -2.540 -8.899 18.472 1.00 95.38 72 VAL A N 1
ATOM 596 C CA . VAL A 1 72 ? -2.361 -9.352 17.079 1.00 95.38 72 VAL A CA 1
ATOM 597 C C . VAL A 1 72 ? -2.767 -8.268 16.074 1.00 95.38 72 VAL A C 1
ATOM 599 O O . VAL A 1 72 ? -2.088 -8.084 15.069 1.00 95.38 72 VAL A O 1
ATOM 602 N N . LEU A 1 73 ? -3.840 -7.512 16.344 1.00 94.12 73 LEU A N 1
ATOM 603 C CA . LEU A 1 73 ? -4.253 -6.417 15.459 1.00 94.12 73 LEU A CA 1
ATOM 604 C C . LEU A 1 73 ? -3.230 -5.286 15.497 1.00 94.12 73 LEU A C 1
ATOM 606 O O . LEU A 1 73 ? -2.897 -4.748 14.448 1.00 94.12 73 LEU A O 1
ATOM 610 N N . THR A 1 74 ? -2.692 -4.977 16.679 1.00 93.00 74 THR A N 1
ATOM 611 C CA . THR A 1 74 ? -1.604 -4.008 16.836 1.00 93.00 74 THR A CA 1
ATOM 612 C C . THR A 1 74 ? -0.360 -4.444 16.068 1.00 93.00 74 THR A C 1
ATOM 614 O O . THR A 1 74 ? 0.186 -3.647 15.314 1.00 93.00 74 THR A O 1
ATOM 617 N N . PHE A 1 75 ? 0.042 -5.714 16.175 1.00 95.31 75 PHE A N 1
ATOM 618 C CA . PHE A 1 75 ? 1.169 -6.261 15.418 1.00 95.31 75 PHE A CA 1
ATOM 619 C C . PHE A 1 75 ? 0.983 -6.051 13.909 1.00 95.31 75 PHE A C 1
ATOM 621 O O . PHE A 1 75 ? 1.813 -5.408 13.266 1.00 95.31 75 PHE A O 1
ATOM 628 N N . PHE A 1 76 ? -0.139 -6.502 13.340 1.00 95.44 76 PHE A N 1
ATOM 629 C CA . PHE A 1 76 ? -0.397 -6.296 11.914 1.00 95.44 76 PHE A CA 1
ATOM 630 C C . PHE A 1 76 ? -0.490 -4.809 11.555 1.00 95.44 76 PHE A C 1
ATOM 632 O O . PHE A 1 76 ? 0.061 -4.404 10.539 1.00 95.44 76 PHE A O 1
ATOM 639 N N . ARG A 1 77 ? -1.104 -3.970 12.396 1.00 94.12 77 ARG A N 1
ATOM 640 C CA . ARG A 1 77 ? -1.199 -2.515 12.192 1.00 94.12 77 ARG A CA 1
ATOM 641 C C . ARG A 1 77 ? 0.171 -1.832 12.133 1.00 94.12 77 ARG A C 1
ATOM 643 O O . ARG A 1 77 ? 0.316 -0.860 11.397 1.00 94.12 77 ARG A O 1
ATOM 650 N N . THR A 1 78 ? 1.154 -2.335 12.874 1.00 93.81 78 THR A N 1
ATOM 651 C CA . THR A 1 78 ? 2.526 -1.815 12.881 1.00 93.81 78 THR A CA 1
ATOM 652 C C . THR A 1 78 ? 3.327 -2.281 11.667 1.00 93.81 78 THR A C 1
ATOM 654 O O . THR A 1 78 ? 4.044 -1.479 11.076 1.00 93.81 78 THR A O 1
ATOM 657 N N . PHE A 1 79 ? 3.207 -3.552 11.273 1.00 94.88 79 PHE A N 1
ATOM 658 C CA . PHE A 1 79 ? 4.083 -4.148 10.255 1.00 94.88 79 PHE A CA 1
ATOM 659 C C . PHE A 1 79 ? 3.517 -4.151 8.833 1.00 94.88 79 PHE A C 1
ATOM 661 O O . PHE A 1 79 ? 4.289 -4.254 7.877 1.00 94.88 79 PHE A O 1
ATOM 668 N N . TYR A 1 80 ? 2.202 -3.999 8.651 1.00 94.44 80 TYR A N 1
ATOM 669 C CA . TYR A 1 80 ? 1.622 -4.013 7.309 1.00 94.44 80 TYR A CA 1
ATOM 670 C C . TYR A 1 80 ? 2.177 -2.927 6.364 1.00 94.44 80 TYR A C 1
ATOM 672 O O . TYR A 1 80 ? 2.256 -3.238 5.178 1.00 94.44 80 TYR A O 1
ATOM 680 N N . PRO A 1 81 ? 2.599 -1.708 6.788 1.00 94.50 81 PRO A N 1
ATOM 681 C CA . PRO A 1 81 ? 3.125 -0.734 5.836 1.00 94.50 81 PRO A CA 1
ATOM 682 C C . PRO A 1 81 ? 4.439 -1.202 5.214 1.00 94.50 81 PRO A C 1
ATOM 684 O O . PRO A 1 81 ? 4.639 -1.028 4.020 1.00 94.50 81 PRO A O 1
ATOM 687 N N . ALA A 1 82 ? 5.309 -1.846 5.999 1.00 92.88 82 ALA A N 1
ATOM 688 C CA . ALA A 1 82 ? 6.562 -2.398 5.493 1.00 92.88 82 ALA A CA 1
ATOM 689 C C . ALA A 1 82 ? 6.304 -3.519 4.474 1.00 92.88 82 ALA A C 1
ATOM 691 O O . ALA A 1 82 ? 6.906 -3.528 3.404 1.00 92.88 82 ALA A O 1
ATOM 692 N N . LEU A 1 83 ? 5.362 -4.421 4.774 1.00 89.38 83 LEU A N 1
ATOM 693 C CA . LEU A 1 83 ? 4.966 -5.491 3.853 1.00 89.38 83 LEU A CA 1
ATOM 694 C C . LEU A 1 83 ? 4.306 -4.939 2.582 1.00 89.38 83 LEU A C 1
ATOM 696 O O . LEU A 1 83 ? 4.661 -5.346 1.479 1.00 89.38 83 LEU A O 1
ATOM 700 N N . GLY A 1 84 ? 3.379 -3.991 2.733 1.00 87.69 84 GLY A N 1
ATOM 701 C CA . GLY A 1 84 ? 2.665 -3.369 1.621 1.00 87.69 84 GLY A CA 1
ATOM 702 C C . GLY A 1 84 ? 3.608 -2.624 0.683 1.00 87.69 84 GLY A C 1
ATOM 703 O O . GLY A 1 84 ? 3.566 -2.844 -0.523 1.00 87.69 84 GLY A O 1
ATOM 704 N N . LEU A 1 85 ? 4.512 -1.806 1.232 1.00 87.88 85 LEU A N 1
ATOM 705 C CA . LEU A 1 85 ? 5.518 -1.096 0.441 1.00 87.88 85 LEU A CA 1
ATOM 706 C C . LEU A 1 85 ? 6.534 -2.047 -0.193 1.00 87.88 85 LEU A C 1
ATOM 708 O O . LEU A 1 85 ? 6.906 -1.838 -1.341 1.00 87.88 85 LEU A O 1
ATOM 712 N N . GLY A 1 86 ? 6.960 -3.098 0.513 1.00 88.50 86 GLY A N 1
ATOM 713 C CA . GLY A 1 86 ? 7.896 -4.083 -0.030 1.00 88.50 86 GLY A CA 1
ATOM 714 C C . GLY A 1 86 ? 7.336 -4.812 -1.250 1.00 88.50 86 GLY A C 1
ATOM 715 O O . GLY A 1 86 ? 8.033 -4.975 -2.248 1.00 88.50 86 GLY A O 1
ATOM 716 N N . ILE A 1 87 ? 6.062 -5.206 -1.211 1.00 85.75 87 ILE A N 1
ATOM 717 C CA . ILE A 1 87 ? 5.442 -5.872 -2.360 1.00 85.75 87 ILE A CA 1
ATOM 718 C C . ILE A 1 87 ? 5.194 -4.885 -3.498 1.00 85.75 87 ILE A C 1
ATOM 720 O O . ILE A 1 87 ? 5.496 -5.191 -4.649 1.00 85.75 87 ILE A O 1
ATOM 724 N N . ALA A 1 88 ? 4.735 -3.679 -3.176 1.00 84.25 88 ALA A N 1
ATOM 725 C CA . ALA A 1 88 ? 4.514 -2.658 -4.185 1.00 84.25 88 ALA A CA 1
ATOM 726 C C . ALA A 1 88 ? 5.825 -2.213 -4.867 1.00 84.25 88 ALA A C 1
ATOM 728 O O . ALA A 1 88 ? 5.834 -1.925 -6.059 1.00 84.25 88 ALA A O 1
ATOM 729 N N . TRP A 1 89 ? 6.952 -2.233 -4.148 1.00 85.50 89 TRP A N 1
ATOM 730 C CA . TRP A 1 89 ? 8.283 -2.001 -4.714 1.00 85.50 89 TRP A CA 1
ATOM 731 C C . TRP A 1 89 ? 8.676 -3.058 -5.754 1.00 85.50 89 TRP A C 1
ATOM 733 O O . TRP A 1 89 ? 9.191 -2.716 -6.817 1.00 85.50 89 TRP A O 1
ATOM 743 N N . MET A 1 90 ? 8.411 -4.341 -5.476 1.00 84.69 90 MET A N 1
ATOM 744 C CA . MET A 1 90 ? 8.667 -5.416 -6.445 1.00 84.69 90 MET A CA 1
ATOM 745 C C . MET A 1 90 ? 7.832 -5.236 -7.715 1.00 84.69 90 MET A C 1
ATOM 747 O O . MET A 1 90 ? 8.334 -5.433 -8.818 1.00 84.69 90 MET A O 1
ATOM 751 N N . GLU A 1 91 ? 6.576 -4.823 -7.564 1.00 83.94 91 GLU A N 1
ATOM 752 C CA . GLU A 1 91 ? 5.682 -4.551 -8.688 1.00 83.94 91 GLU A CA 1
ATOM 753 C C . GLU A 1 91 ? 6.108 -3.317 -9.490 1.00 83.94 91 GLU A C 1
ATOM 755 O O . GLU A 1 91 ? 6.075 -3.347 -10.720 1.00 83.94 91 GLU A O 1
ATOM 760 N N . LEU A 1 92 ? 6.578 -2.258 -8.821 1.00 83.44 92 LEU A N 1
ATOM 761 C CA . LEU A 1 92 ? 7.076 -1.054 -9.485 1.00 83.44 92 LEU A CA 1
ATOM 762 C C . LEU A 1 92 ? 8.208 -1.383 -10.463 1.00 83.44 92 LEU A C 1
ATOM 764 O O . LEU A 1 92 ? 8.240 -0.822 -11.554 1.00 83.44 92 LEU A O 1
ATOM 768 N N . ASN A 1 93 ? 9.100 -2.312 -10.117 1.00 79.50 93 ASN A N 1
ATOM 769 C CA . ASN A 1 93 ? 10.173 -2.733 -11.017 1.00 79.50 93 ASN A CA 1
ATOM 770 C C . ASN A 1 93 ? 9.631 -3.292 -12.346 1.00 79.50 93 ASN A C 1
ATOM 772 O O . ASN A 1 93 ? 10.155 -2.972 -13.409 1.00 79.50 93 ASN A O 1
ATOM 776 N N . SER A 1 94 ? 8.556 -4.081 -12.299 1.00 76.19 94 SER A N 1
ATOM 777 C CA . SER A 1 94 ? 7.880 -4.590 -13.500 1.00 76.19 94 SER A CA 1
ATOM 778 C C . SER A 1 94 ? 7.093 -3.507 -14.239 1.00 76.19 94 SER A C 1
ATOM 780 O O . SER A 1 94 ? 6.982 -3.535 -15.460 1.00 76.19 94 SER A O 1
ATOM 782 N N . LEU A 1 95 ? 6.528 -2.550 -13.507 1.00 77.94 95 LEU A N 1
ATOM 783 C CA . LEU A 1 95 ? 5.671 -1.511 -14.067 1.00 77.94 95 LEU A CA 1
ATOM 784 C C . LEU A 1 95 ? 6.481 -0.409 -14.763 1.00 77.94 95 LEU A C 1
ATOM 786 O O . LEU A 1 95 ? 6.097 0.080 -15.822 1.00 77.94 95 LEU A O 1
ATOM 790 N N . VAL A 1 96 ? 7.645 -0.059 -14.214 1.00 77.50 96 VAL A N 1
ATOM 791 C CA . VAL A 1 96 ? 8.572 0.903 -14.821 1.00 77.50 96 VAL A CA 1
ATOM 792 C C . VAL A 1 96 ? 9.095 0.386 -16.155 1.00 77.50 96 VAL A C 1
ATOM 794 O O . VAL A 1 96 ? 9.079 1.137 -17.122 1.00 77.50 96 VAL A O 1
ATOM 797 N N . THR A 1 97 ? 9.506 -0.880 -16.243 1.00 72.75 97 THR A N 1
ATOM 798 C CA . THR A 1 97 ? 10.043 -1.454 -17.490 1.00 72.75 97 THR A CA 1
ATOM 799 C C . THR A 1 97 ? 8.992 -1.593 -18.590 1.00 72.75 97 THR A C 1
ATOM 801 O O . THR A 1 97 ? 9.335 -1.546 -19.767 1.00 72.75 97 THR A O 1
ATOM 804 N N . MET A 1 98 ? 7.716 -1.699 -18.216 1.00 73.94 98 MET A N 1
ATOM 805 C CA . MET A 1 98 ? 6.574 -1.731 -19.133 1.00 73.94 98 MET A CA 1
ATOM 806 C C . MET A 1 98 ? 6.235 -0.353 -19.714 1.00 73.94 98 MET A C 1
ATOM 808 O O . MET A 1 98 ? 5.949 -0.239 -20.900 1.00 73.94 98 MET A O 1
ATOM 812 N N . ILE A 1 99 ? 6.281 0.708 -18.901 1.00 73.19 99 ILE A N 1
ATOM 813 C CA . ILE A 1 99 ? 6.032 2.084 -19.374 1.00 73.19 99 ILE A CA 1
ATOM 814 C C . ILE A 1 99 ? 7.259 2.634 -20.112 1.00 73.19 99 ILE A C 1
ATOM 816 O O . ILE A 1 99 ? 7.148 3.337 -21.115 1.00 73.19 99 ILE A O 1
ATOM 820 N N . PHE A 1 100 ? 8.441 2.321 -19.592 1.00 72.50 100 PHE A N 1
ATOM 821 C CA . PHE A 1 100 ? 9.724 2.843 -20.024 1.00 72.50 100 PHE A CA 1
ATOM 822 C C . PHE A 1 100 ? 10.665 1.667 -20.301 1.00 72.50 100 PHE A C 1
ATOM 824 O O . PHE A 1 100 ? 11.445 1.295 -19.419 1.00 72.50 100 PHE A O 1
ATOM 831 N N . PRO A 1 101 ? 10.633 1.087 -21.515 1.00 70.00 101 PRO A N 1
ATOM 832 C CA . PRO A 1 101 ? 11.489 -0.037 -21.879 1.00 70.00 101 PRO A CA 1
ATOM 833 C C . PRO A 1 101 ? 12.938 0.435 -22.012 1.00 70.00 101 PRO A C 1
ATOM 835 O O . PRO A 1 101 ? 13.383 0.780 -23.099 1.00 70.00 101 PRO A O 1
ATOM 838 N N . TYR A 1 102 ? 13.644 0.539 -20.881 1.00 70.69 102 TYR A N 1
ATOM 839 C CA . TYR A 1 102 ? 15.064 0.891 -20.756 1.00 70.69 102 TYR A CA 1
ATOM 840 C C . TYR A 1 102 ? 15.538 2.022 -21.691 1.00 70.69 102 TYR A C 1
ATOM 842 O O . TYR A 1 102 ? 16.691 2.052 -22.108 1.00 70.69 102 TYR A O 1
ATOM 850 N N . TRP A 1 103 ? 14.666 2.984 -22.008 1.00 68.25 103 TRP A N 1
ATOM 851 C CA . TRP A 1 103 ? 14.902 3.967 -23.074 1.00 68.25 103 TRP A CA 1
ATOM 852 C C . TRP A 1 103 ? 16.104 4.878 -22.797 1.00 68.25 103 TRP A C 1
ATOM 854 O O . TRP A 1 103 ? 16.740 5.373 -23.721 1.00 68.25 103 TRP A O 1
ATOM 864 N N . ALA A 1 104 ? 16.412 5.102 -21.518 1.00 70.12 104 ALA A N 1
ATOM 865 C CA . ALA A 1 104 ? 17.547 5.904 -21.074 1.00 70.12 104 ALA A CA 1
ATOM 866 C C . ALA A 1 104 ? 18.801 5.063 -20.803 1.00 70.12 104 ALA A C 1
ATOM 868 O O . ALA A 1 104 ? 19.831 5.626 -20.444 1.00 70.12 104 ALA A O 1
ATOM 869 N N . ASN A 1 105 ? 18.733 3.737 -20.937 1.00 77.38 105 ASN A N 1
ATOM 870 C CA . ASN A 1 105 ? 19.821 2.848 -20.545 1.00 77.38 105 ASN A CA 1
ATOM 871 C C . ASN A 1 105 ? 21.079 3.127 -21.368 1.00 77.38 105 ASN A C 1
ATOM 873 O O . ASN A 1 105 ? 22.126 3.389 -20.791 1.00 77.38 105 ASN A O 1
ATOM 877 N N . ASP A 1 106 ? 20.956 3.215 -22.693 1.00 78.88 106 ASP A N 1
ATOM 878 C CA . ASP A 1 106 ? 22.091 3.540 -23.563 1.00 78.88 106 ASP A CA 1
ATOM 879 C C . ASP A 1 106 ? 22.661 4.930 -23.260 1.00 78.88 106 ASP A C 1
ATOM 881 O O . ASP A 1 106 ? 23.874 5.124 -23.264 1.00 78.88 106 ASP A O 1
ATOM 885 N N . PHE A 1 107 ? 21.807 5.910 -22.955 1.00 81.00 107 PHE A N 1
ATOM 886 C CA . PHE A 1 107 ? 22.253 7.252 -22.583 1.00 81.00 107 PHE A CA 1
ATOM 887 C C . PHE A 1 107 ? 23.060 7.239 -21.277 1.00 81.00 107 PHE A C 1
ATOM 889 O O . PHE A 1 107 ? 24.170 7.765 -21.238 1.00 81.00 107 PHE A O 1
ATOM 896 N N . VAL A 1 108 ? 22.536 6.597 -20.231 1.00 80.25 108 VAL A N 1
ATOM 897 C CA . VAL A 1 108 ? 23.196 6.487 -18.922 1.00 80.25 108 VAL A CA 1
ATOM 898 C C . VAL A 1 108 ? 24.493 5.682 -19.028 1.00 80.25 108 VAL A C 1
ATOM 900 O O . VAL A 1 108 ? 25.516 6.115 -18.510 1.00 80.25 108 VAL A O 1
ATOM 903 N N . VAL A 1 109 ? 24.486 4.566 -19.759 1.00 82.12 109 VAL A N 1
ATOM 904 C CA . VAL A 1 109 ? 25.667 3.722 -20.000 1.00 82.12 109 VAL A CA 1
ATOM 905 C C . VAL A 1 109 ? 26.761 4.490 -20.745 1.00 82.12 109 VAL A C 1
ATOM 907 O O . VAL A 1 109 ? 27.934 4.396 -20.383 1.00 82.12 109 VAL A O 1
ATOM 910 N N . ASN A 1 110 ? 26.398 5.288 -21.754 1.00 83.75 110 ASN A N 1
ATOM 911 C CA . ASN A 1 110 ? 27.355 6.124 -22.479 1.00 83.75 110 ASN A CA 1
ATOM 912 C C . ASN A 1 110 ? 27.886 7.281 -21.622 1.00 83.75 110 ASN A C 1
ATOM 914 O O . ASN A 1 110 ? 29.059 7.629 -21.740 1.00 83.75 110 ASN A O 1
ATOM 918 N N . MET A 1 111 ? 27.061 7.868 -20.748 1.00 83.56 111 MET A N 1
ATOM 919 C CA . MET A 1 111 ? 27.525 8.867 -19.781 1.00 83.56 111 MET A CA 1
ATOM 920 C C . MET A 1 111 ? 28.524 8.271 -18.787 1.00 83.56 111 MET A C 1
ATOM 922 O O . MET A 1 111 ? 29.551 8.888 -18.516 1.00 83.56 111 MET A O 1
ATOM 926 N N . ASP A 1 112 ? 28.249 7.074 -18.275 1.00 81.44 112 ASP A N 1
ATOM 927 C CA . ASP A 1 112 ? 29.126 6.376 -17.334 1.00 81.44 112 ASP A CA 1
ATOM 928 C C . ASP A 1 112 ? 30.471 6.025 -17.996 1.00 81.44 112 ASP A C 1
ATOM 930 O O . ASP A 1 112 ? 31.540 6.313 -17.452 1.00 81.44 112 ASP A O 1
ATOM 934 N N . LEU A 1 113 ? 30.432 5.538 -19.245 1.00 84.25 113 LEU A N 1
ATOM 935 C CA . LEU A 1 113 ? 31.624 5.324 -20.071 1.00 84.25 113 LEU A CA 1
ATOM 936 C C . LEU A 1 113 ? 32.396 6.628 -20.322 1.00 84.25 113 LEU A C 1
ATOM 938 O O . LEU A 1 113 ? 33.623 6.626 -20.291 1.00 84.25 113 LEU A O 1
ATOM 942 N N . ALA A 1 114 ? 31.705 7.745 -20.556 1.00 85.81 114 ALA A N 1
ATOM 943 C CA . ALA A 1 114 ? 32.350 9.034 -20.790 1.00 85.81 114 ALA A CA 1
ATOM 944 C C . ALA A 1 114 ? 33.051 9.586 -19.536 1.00 85.81 114 ALA A C 1
ATOM 946 O O . ALA A 1 114 ? 34.073 10.259 -19.661 1.00 85.81 114 ALA A O 1
ATOM 947 N N . ILE A 1 115 ? 32.521 9.308 -18.341 1.00 86.62 115 ILE A N 1
ATOM 948 C CA . ILE A 1 115 ? 33.083 9.787 -17.071 1.00 86.62 115 ILE A CA 1
ATOM 949 C C . ILE A 1 115 ? 34.228 8.887 -16.596 1.00 86.62 115 ILE A C 1
ATOM 951 O O . ILE A 1 115 ? 35.271 9.393 -16.181 1.00 86.62 115 ILE A O 1
ATOM 955 N N . PHE A 1 116 ? 34.052 7.566 -16.651 1.00 85.94 116 PHE A N 1
ATOM 956 C CA . PHE A 1 116 ? 34.986 6.611 -16.048 1.00 85.94 116 PHE A CA 1
ATOM 957 C C . PHE A 1 116 ? 35.870 5.876 -17.061 1.00 85.94 116 PHE A C 1
ATOM 959 O O . PHE A 1 116 ? 36.849 5.245 -16.669 1.00 85.94 116 PHE A O 1
ATOM 966 N N . GLY A 1 117 ? 35.569 5.965 -18.360 1.00 79.00 117 GLY A N 1
ATOM 967 C CA . GLY A 1 117 ? 36.379 5.403 -19.446 1.00 79.00 117 GLY A CA 1
ATOM 968 C C . GLY A 1 117 ? 36.338 3.878 -19.572 1.00 79.00 117 GLY A C 1
ATOM 969 O O . GLY A 1 117 ? 36.958 3.329 -20.480 1.00 79.00 117 GLY A O 1
ATOM 970 N N . VAL A 1 118 ? 35.625 3.182 -18.683 1.00 78.12 118 VAL A N 1
ATOM 971 C CA . VAL A 1 118 ? 35.534 1.719 -18.652 1.00 78.12 118 VAL A CA 1
ATOM 972 C C . VAL A 1 118 ? 34.108 1.329 -18.281 1.00 78.12 118 VAL A C 1
ATOM 974 O O . VAL A 1 118 ? 33.551 1.880 -17.335 1.00 78.12 118 VAL A O 1
ATOM 977 N N . HIS A 1 119 ? 33.512 0.374 -18.996 1.00 64.31 119 HIS A N 1
ATOM 978 C CA . HIS A 1 119 ? 32.274 -0.238 -18.519 1.00 64.31 119 HIS A CA 1
ATOM 979 C C . HIS A 1 119 ? 32.586 -1.090 -17.282 1.00 64.31 119 HIS A C 1
ATOM 981 O O . HIS A 1 119 ? 33.501 -1.917 -17.357 1.00 64.31 119 HIS A O 1
ATOM 987 N N . PRO A 1 120 ? 31.848 -0.953 -16.165 1.00 58.06 120 PRO A N 1
ATOM 988 C CA . PRO A 1 120 ? 31.893 -1.953 -15.112 1.00 58.06 120 PRO A CA 1
ATOM 989 C C . PRO A 1 120 ? 31.314 -3.248 -15.691 1.00 58.06 120 PRO A C 1
ATOM 991 O O . PRO A 1 120 ? 30.104 -3.418 -15.808 1.00 58.06 120 PRO A O 1
ATOM 994 N N . THR A 1 121 ? 32.189 -4.141 -16.144 1.00 55.22 121 THR A N 1
ATOM 995 C CA . THR A 1 121 ? 31.809 -5.494 -16.539 1.00 55.22 121 THR A CA 1
ATOM 996 C C . THR A 1 121 ? 31.357 -6.237 -15.289 1.00 55.22 121 THR A C 1
ATOM 998 O O . THR A 1 121 ? 32.141 -6.366 -14.344 1.00 55.22 121 THR A O 1
ATOM 1001 N N . VAL A 1 122 ? 30.105 -6.693 -15.283 1.00 53.75 122 VAL A N 1
ATOM 1002 C CA . VAL A 1 122 ? 29.651 -7.782 -14.405 1.00 53.75 122 VAL A CA 1
ATOM 1003 C C . VAL A 1 122 ? 30.243 -9.101 -14.875 1.00 53.75 122 VAL A C 1
ATOM 1005 O O . VAL A 1 122 ? 30.292 -9.305 -16.110 1.00 53.75 122 VAL A O 1
#

pLDDT: mean 86.31, std 8.76, range [53.75, 95.81]

Foldseek 3Di:
DVVVVVVCVLQVQFDDDPLLCVLLVLLCVLLVLCVVQVPPPDPSPVRVVVSVVVNVVLSVLRSCVRVDVDVVSVVCVVCVSVVSVVVSVVVVVVSCCSVPVCVCVVVVQVVVCVVPVDRPDD

Sequence (122 aa):
MKILQTIKARYQHLSFHPMDYTVFGYLAFLGLLIIPFHNDVPDWPKYPVLHLIWIVAILELIRLAAVKQHPVLTFFRTFYPALGLGIAWMELNSLVTMIFPYWANDFVVNMDLAIFGVHPTV